Protein AF-A0A1I6QKZ9-F1 (afdb_monomer_lite)

pLDDT: mean 83.64, std 17.46, range [46.62, 98.5]

Foldseek 3Di:
DVVLLVQQQQSDFDDPVQVVVVVVCCPDPVVVPPDPDDDDPGNCNVVSVVVVVVVVVVPDDDD

Sequence (63 aa):
MKVMLVNTPLGREGDSSEIASAVSFLCSSDASYITGTDLLVDGGTTANMSRIERGSMFVSFST

Secondary structure (DSSP, 8-state):
-HHHHHT-TT-SPPPHHHHHHHHHHHTSGGGTT--S-----STTHHHHHHHHHHHTTS-----

Structure (mmCIF, N/CA/C/O backbone):
data_AF-A0A1I6QKZ9-F1
#
_entry.id   AF-A0A1I6QKZ9-F1
#
loop_
_atom_site.group_PDB
_atom_site.id
_atom_site.type_symbol
_atom_site.label_atom_id
_atom_site.label_alt_id
_atom_site.label_comp_id
_atom_site.label_asym_id
_atom_site.label_entity_id
_atom_site.label_seq_id
_atom_site.pdbx_PDB_ins_code
_atom_site.Cartn_x
_atom_site.Cartn_y
_atom_site.Cartn_z
_atom_site.occupancy
_atom_site.B_iso_or_equiv
_atom_site.auth_seq_id
_atom_site.auth_comp_id
_atom_site.auth_asym_id
_atom_site.auth_atom_id
_atom_site.pdbx_PDB_model_num
ATOM 1 N N . MET A 1 1 ? 0.141 10.707 -20.137 1.00 58.34 1 MET A N 1
ATOM 2 C CA . MET A 1 1 ? 0.518 9.660 -19.156 1.00 58.34 1 MET A CA 1
ATOM 3 C C . MET A 1 1 ? 1.577 8.655 -19.627 1.00 58.34 1 MET A C 1
ATOM 5 O O . MET A 1 1 ? 2.164 8.003 -18.779 1.00 58.34 1 MET A O 1
ATOM 9 N N . LYS A 1 2 ? 1.912 8.556 -20.926 1.00 59.22 2 LYS A N 1
ATOM 10 C CA . LYS A 1 2 ? 2.849 7.540 -21.459 1.00 59.22 2 LYS A CA 1
ATOM 11 C C . LYS A 1 2 ? 4.284 7.597 -20.891 1.00 59.22 2 LYS A C 1
ATOM 13 O O . LYS A 1 2 ? 4.933 6.566 -20.805 1.00 59.22 2 LYS A O 1
ATOM 18 N N . VAL A 1 3 ? 4.758 8.778 -20.478 1.00 59.22 3 VAL A N 1
ATOM 19 C CA . VAL A 1 3 ? 6.115 8.974 -19.922 1.00 59.22 3 VAL A CA 1
ATOM 20 C C . VAL A 1 3 ? 6.284 8.330 -18.540 1.00 59.22 3 VAL A C 1
ATOM 22 O O . VAL A 1 3 ? 7.368 7.843 -18.236 1.00 59.22 3 VAL A O 1
ATOM 25 N N . MET A 1 4 ? 5.228 8.280 -17.716 1.00 63.34 4 MET A N 1
ATOM 26 C CA . MET A 1 4 ? 5.325 7.649 -16.393 1.00 63.34 4 MET A CA 1
ATOM 27 C C . MET A 1 4 ? 5.423 6.126 -16.506 1.00 63.34 4 MET A C 1
ATOM 29 O O . MET A 1 4 ? 6.285 5.537 -15.870 1.00 63.34 4 MET A O 1
ATOM 33 N N . LEU A 1 5 ? 4.654 5.515 -17.413 1.00 74.06 5 LEU A N 1
ATOM 34 C CA . LEU A 1 5 ? 4.671 4.066 -17.639 1.00 74.06 5 LEU A CA 1
ATOM 35 C C . LEU A 1 5 ? 6.034 3.510 -18.063 1.00 74.06 5 LEU A C 1
ATOM 37 O O . LEU A 1 5 ? 6.409 2.431 -17.624 1.00 74.06 5 LEU A O 1
ATOM 41 N N . VAL A 1 6 ? 6.789 4.245 -18.887 1.00 78.75 6 VAL A N 1
ATOM 42 C CA . VAL A 1 6 ? 8.144 3.835 -19.313 1.00 78.75 6 VAL A CA 1
ATOM 43 C C . VAL A 1 6 ? 9.097 3.716 -18.120 1.00 78.75 6 VAL A C 1
ATOM 45 O O . VAL A 1 6 ? 10.028 2.916 -18.145 1.00 78.75 6 VAL A O 1
ATOM 48 N N . ASN A 1 7 ? 8.848 4.494 -17.068 1.00 80.75 7 ASN A N 1
ATOM 49 C CA . ASN A 1 7 ? 9.683 4.542 -15.877 1.00 80.75 7 ASN A CA 1
ATOM 50 C C . ASN A 1 7 ? 9.082 3.780 -14.689 1.00 80.75 7 ASN A C 1
ATOM 52 O O . ASN A 1 7 ? 9.702 3.764 -13.628 1.00 80.75 7 ASN A O 1
ATOM 56 N N . THR A 1 8 ? 7.929 3.129 -14.853 1.00 89.94 8 THR A N 1
ATOM 57 C CA . THR A 1 8 ? 7.350 2.210 -13.869 1.00 89.94 8 THR A CA 1
ATOM 58 C C . THR A 1 8 ? 7.903 0.805 -14.123 1.00 89.94 8 THR A C 1
ATOM 60 O O . THR A 1 8 ? 7.580 0.219 -15.155 1.00 89.94 8 THR A O 1
ATOM 63 N N . PRO A 1 9 ? 8.701 0.214 -13.215 1.00 92.12 9 PRO A N 1
ATOM 64 C CA . PRO A 1 9 ? 9.252 -1.134 -13.392 1.00 92.12 9 PRO A CA 1
ATOM 65 C C . PRO A 1 9 ? 8.219 -2.225 -13.690 1.00 92.12 9 PRO A C 1
ATOM 67 O O . PRO A 1 9 ? 8.498 -3.127 -14.475 1.00 92.12 9 PRO A O 1
A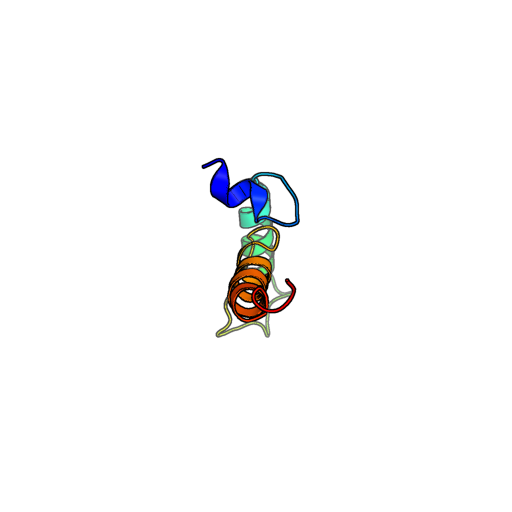TOM 70 N N . LEU A 1 10 ? 7.018 -2.138 -13.110 1.00 92.38 10 LEU A N 1
ATOM 71 C CA . LEU A 1 10 ? 5.932 -3.077 -13.418 1.00 92.38 10 LEU A CA 1
ATOM 72 C C . LEU A 1 10 ? 5.361 -2.929 -14.841 1.00 92.38 10 LEU A C 1
ATOM 74 O O . LEU A 1 10 ? 4.608 -3.796 -15.277 1.00 92.38 10 LEU A O 1
ATOM 78 N N . GLY A 1 11 ? 5.685 -1.854 -15.568 1.00 90.88 11 GLY A N 1
ATOM 79 C CA . GLY A 1 11 ? 5.319 -1.658 -16.975 1.00 90.88 11 GLY A CA 1
ATOM 80 C C . GLY A 1 11 ? 3.820 -1.501 -17.249 1.00 90.88 11 GLY A C 1
ATOM 81 O O . GLY A 1 11 ? 3.402 -1.537 -18.405 1.00 90.88 11 GLY A O 1
ATOM 82 N N . ARG A 1 12 ? 3.005 -1.333 -16.204 1.00 92.31 12 ARG A N 1
ATOM 83 C CA . ARG A 1 12 ? 1.552 -1.167 -16.290 1.00 92.31 12 ARG A CA 1
ATOM 84 C C . ARG A 1 12 ? 1.060 -0.100 -15.326 1.00 92.31 12 ARG A C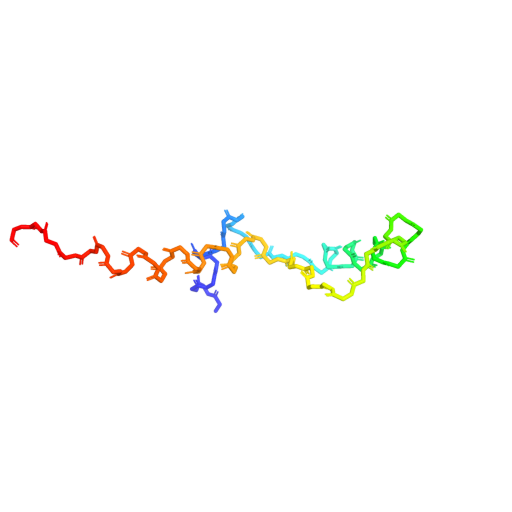 1
ATOM 86 O O . ARG A 1 12 ? 1.746 0.248 -14.367 1.00 92.31 12 ARG A O 1
ATOM 93 N N . GLU A 1 13 ? -0.152 0.379 -15.579 1.00 90.56 13 GLU A N 1
ATOM 94 C CA . GLU A 1 13 ? -0.862 1.221 -14.623 1.00 90.56 13 GLU A CA 1
ATOM 95 C C . GLU A 1 13 ? -1.268 0.378 -13.405 1.00 90.56 13 GLU A C 1
ATOM 97 O O . GLU A 1 13 ? -1.544 -0.825 -13.518 1.00 90.56 13 GLU A O 1
ATOM 102 N N . GLY A 1 14 ? -1.241 1.013 -12.235 1.00 91.12 14 GLY A N 1
ATOM 103 C CA . GLY A 1 14 ? -1.791 0.432 -11.017 1.00 91.12 14 GLY A CA 1
ATOM 104 C C . GLY A 1 14 ? -3.315 0.449 -11.064 1.00 91.12 14 GLY A C 1
ATOM 105 O O . GLY A 1 14 ? -3.911 1.372 -11.623 1.00 91.12 14 GLY A O 1
ATOM 106 N N . ASP A 1 15 ? -3.938 -0.558 -10.468 1.00 95.38 15 ASP A N 1
ATOM 107 C CA . ASP A 1 15 ? -5.386 -0.607 -10.284 1.00 95.38 15 ASP A CA 1
ATOM 108 C C . ASP A 1 15 ? -5.781 -0.028 -8.916 1.00 95.38 15 ASP A C 1
ATOM 110 O O . ASP A 1 15 ? -5.036 -0.117 -7.935 1.00 95.38 15 ASP A O 1
ATOM 114 N N . SER A 1 16 ? -6.975 0.559 -8.819 1.00 96.81 16 SER A N 1
ATOM 115 C CA . SER A 1 16 ? -7.472 1.126 -7.558 1.00 96.81 16 SER A CA 1
ATOM 116 C C . SER A 1 16 ? -7.606 0.074 -6.448 1.00 96.81 16 SER A C 1
ATOM 118 O O . SER A 1 16 ? -7.430 0.398 -5.270 1.00 96.81 16 SER A O 1
ATOM 120 N N . SER A 1 17 ? -7.839 -1.192 -6.805 1.00 97.88 17 SER A N 1
ATOM 121 C CA . SER A 1 17 ? -7.876 -2.315 -5.865 1.00 97.88 17 SER A CA 1
ATOM 122 C C . SER A 1 17 ? -6.530 -2.588 -5.186 1.00 97.88 17 SER A C 1
ATOM 124 O O . SER A 1 17 ? -6.510 -3.042 -4.039 1.00 97.88 17 SER A O 1
ATOM 126 N N . GLU A 1 18 ? -5.405 -2.263 -5.827 1.00 97.06 18 GLU A N 1
ATOM 127 C CA . GLU A 1 18 ? -4.070 -2.426 -5.237 1.00 97.06 18 GLU A CA 1
ATOM 128 C C . GLU A 1 18 ? -3.844 -1.405 -4.116 1.00 97.06 18 GLU A C 1
ATOM 130 O O . GLU A 1 18 ? -3.359 -1.756 -3.038 1.00 97.06 18 GLU A O 1
ATOM 135 N N . ILE A 1 19 ? -4.297 -0.163 -4.318 1.00 96.94 19 ILE A N 1
ATOM 136 C CA . ILE A 1 19 ? -4.298 0.871 -3.274 1.00 96.94 19 ILE A CA 1
ATOM 137 C C . ILE A 1 19 ? -5.245 0.480 -2.138 1.00 96.94 19 ILE A C 1
ATOM 139 O O . ILE A 1 19 ? -4.867 0.548 -0.969 1.00 96.94 19 ILE A O 1
ATOM 143 N N . ALA A 1 20 ? -6.460 0.025 -2.462 1.00 98.12 20 ALA A N 1
ATOM 144 C CA . ALA A 1 20 ? -7.435 -0.402 -1.460 1.00 98.12 20 ALA A CA 1
ATOM 145 C C . ALA A 1 20 ? -6.906 -1.558 -0.597 1.00 98.12 20 ALA A C 1
ATOM 147 O O . ALA A 1 20 ? -7.106 -1.563 0.615 1.00 98.12 20 ALA A O 1
ATOM 148 N N . SER A 1 21 ? -6.179 -2.500 -1.200 1.00 98.38 21 SER A N 1
ATOM 149 C CA . SER A 1 21 ? -5.552 -3.615 -0.485 1.00 98.38 21 SER A CA 1
ATOM 150 C C . SER A 1 21 ? -4.452 -3.136 0.467 1.00 98.38 21 SER A C 1
ATOM 152 O O . SER A 1 21 ? -4.408 -3.574 1.616 1.00 98.38 21 SER A O 1
ATOM 154 N N . ALA A 1 22 ? -3.607 -2.193 0.037 1.00 98.06 22 ALA A N 1
ATOM 155 C CA . ALA A 1 22 ? -2.581 -1.601 0.897 1.00 98.06 22 ALA A CA 1
ATOM 156 C C . ALA A 1 22 ? -3.189 -0.830 2.081 1.00 98.06 22 ALA A C 1
ATOM 158 O O . ALA A 1 22 ? -2.740 -0.980 3.216 1.00 98.06 22 ALA A O 1
ATOM 159 N N . VAL A 1 23 ? -4.256 -0.061 1.841 1.00 98.06 23 VAL A N 1
ATOM 160 C CA . VAL A 1 23 ? -5.009 0.622 2.906 1.00 98.06 23 VAL A CA 1
ATOM 161 C C . VAL A 1 23 ? -5.646 -0.393 3.854 1.00 98.06 23 VAL A C 1
ATOM 163 O O . VAL A 1 23 ? -5.527 -0.251 5.068 1.00 98.06 23 VAL A O 1
ATOM 166 N N . SER A 1 24 ? -6.268 -1.449 3.323 1.00 98.44 24 SER A N 1
ATOM 167 C CA . SER A 1 24 ? -6.859 -2.516 4.136 1.00 98.44 24 SER A CA 1
ATOM 168 C C . SER A 1 24 ? -5.823 -3.181 5.041 1.00 98.44 24 SER A C 1
ATOM 170 O O . SER A 1 24 ? -6.133 -3.474 6.193 1.00 98.44 24 SER A O 1
ATOM 172 N N . PHE A 1 25 ? -4.601 -3.399 4.549 1.00 98.38 25 PHE A N 1
ATOM 173 C CA . PHE A 1 25 ? -3.494 -3.897 5.362 1.00 98.38 25 PHE A CA 1
ATOM 174 C C . PHE A 1 25 ? -3.126 -2.910 6.477 1.00 98.38 25 PHE A C 1
ATOM 176 O O . PHE A 1 25 ? -3.075 -3.308 7.640 1.00 98.38 25 PHE A O 1
ATOM 183 N N . LEU A 1 26 ? -2.944 -1.624 6.157 1.00 98.19 26 LEU A N 1
ATOM 184 C CA . LEU A 1 26 ? -2.591 -0.596 7.145 1.00 98.19 26 LEU A CA 1
ATOM 185 C C . LEU A 1 26 ? -3.667 -0.387 8.224 1.00 98.19 26 LEU A C 1
ATOM 187 O O . LEU A 1 26 ? -3.341 -0.016 9.347 1.00 98.19 26 LEU A O 1
ATOM 191 N N . CYS A 1 27 ? -4.937 -0.644 7.912 1.00 98.06 27 CYS A N 1
ATOM 192 C CA . CYS A 1 27 ? -6.034 -0.590 8.883 1.00 98.06 27 CYS A CA 1
ATOM 193 C C . CYS A 1 27 ? -6.217 -1.887 9.691 1.00 98.06 27 CYS A C 1
ATOM 195 O O . CYS A 1 27 ? -7.059 -1.928 10.590 1.00 98.06 27 CYS A O 1
ATOM 197 N N . SER A 1 28 ? -5.482 -2.951 9.369 1.00 98.50 28 SER A N 1
ATOM 198 C CA . SER A 1 28 ? -5.593 -4.248 10.040 1.00 98.50 28 SER A CA 1
ATOM 199 C C . SER A 1 28 ? -4.691 -4.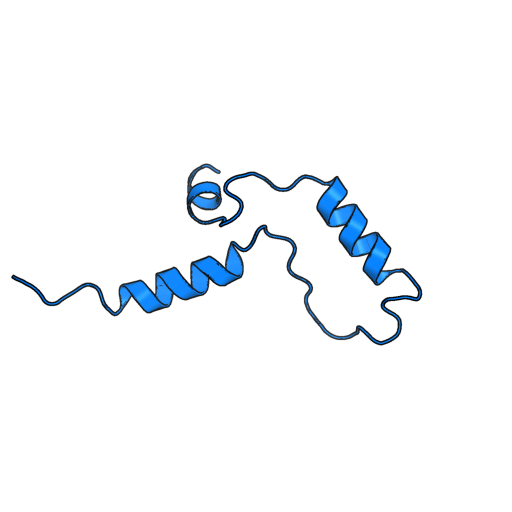352 11.277 1.00 98.50 28 SER A C 1
ATOM 201 O O . SER A 1 28 ? -3.785 -3.545 11.489 1.00 98.50 28 SER A O 1
ATOM 203 N N . SER A 1 29 ? -4.896 -5.399 12.082 1.00 98.31 29 SER A N 1
ATOM 204 C CA . SER A 1 29 ? -4.017 -5.737 13.213 1.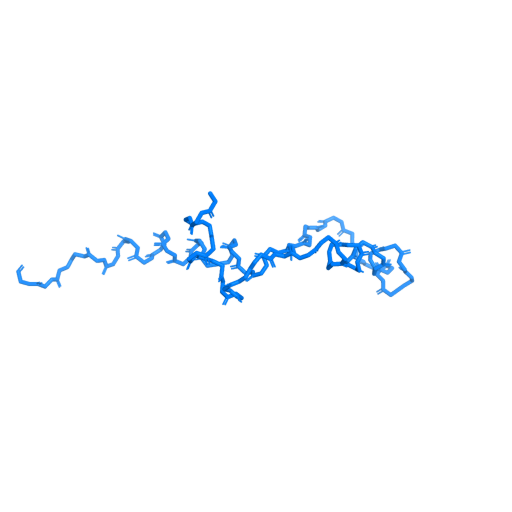00 98.31 29 SER A CA 1
ATOM 205 C C . SER A 1 29 ? -2.577 -6.044 12.798 1.00 98.31 29 SER A C 1
ATOM 207 O O . SER A 1 29 ? -1.655 -5.876 13.601 1.00 98.31 29 SER A O 1
ATOM 209 N N . ASP A 1 30 ? -2.372 -6.468 11.552 1.00 98.44 30 ASP A N 1
ATOM 210 C CA . ASP A 1 30 ? -1.066 -6.894 11.047 1.00 98.44 30 ASP A CA 1
ATOM 211 C C . ASP A 1 30 ? -0.111 -5.704 10.878 1.00 98.44 30 ASP A C 1
ATOM 213 O O . ASP A 1 30 ? 1.107 -5.865 10.929 1.00 98.44 30 ASP A O 1
ATOM 217 N N . ALA A 1 31 ? -0.656 -4.490 10.767 1.00 98.38 31 ALA A N 1
ATOM 218 C CA . ALA A 1 31 ? 0.093 -3.240 10.717 1.00 98.38 31 ALA A CA 1
ATOM 219 C C . ALA A 1 31 ? 0.208 -2.540 12.087 1.00 98.38 31 ALA A C 1
ATOM 221 O O . ALA A 1 31 ? 0.587 -1.374 12.147 1.00 98.38 31 ALA A O 1
ATOM 222 N N . SER A 1 32 ? -0.079 -3.225 13.203 1.00 98.44 32 SER A N 1
ATOM 223 C CA . SER A 1 32 ? -0.178 -2.615 14.548 1.00 98.44 32 SER A CA 1
ATOM 224 C C . SER A 1 32 ? 1.067 -1.868 15.047 1.00 98.44 32 SER A C 1
ATOM 226 O O . SER A 1 32 ? 0.957 -1.041 15.951 1.00 98.44 32 SER A O 1
ATOM 228 N N . TYR A 1 33 ? 2.241 -2.126 14.468 1.00 98.00 33 TYR A N 1
ATOM 229 C CA . TYR A 1 33 ? 3.489 -1.431 14.799 1.00 98.00 33 TYR A CA 1
ATOM 230 C C . TYR A 1 33 ? 4.004 -0.514 13.677 1.00 98.00 33 TYR A C 1
ATOM 232 O O . TYR A 1 33 ? 5.095 0.044 13.770 1.00 98.00 33 TYR A O 1
ATOM 240 N N . ILE A 1 34 ? 3.233 -0.354 12.601 1.00 97.75 34 ILE A N 1
ATOM 241 C CA . ILE A 1 34 ? 3.581 0.487 11.457 1.00 97.75 34 ILE A CA 1
ATOM 242 C C . ILE A 1 34 ? 2.946 1.861 11.668 1.00 97.75 34 ILE A C 1
ATOM 244 O O . ILE A 1 34 ? 1.730 2.020 11.634 1.00 97.75 34 ILE A O 1
ATOM 248 N N . THR A 1 35 ? 3.780 2.872 11.895 1.00 97.19 35 THR A N 1
ATOM 249 C CA . THR A 1 35 ? 3.351 4.267 12.053 1.00 97.19 35 THR A CA 1
ATOM 250 C C . THR A 1 35 ? 4.457 5.222 11.608 1.00 97.19 35 THR A C 1
ATOM 252 O O . THR A 1 35 ? 5.627 4.844 11.577 1.00 97.19 35 THR A O 1
ATOM 255 N N . GLY A 1 36 ? 4.090 6.457 11.248 1.00 97.25 36 GLY A N 1
ATOM 256 C CA . GLY A 1 36 ? 5.042 7.510 10.873 1.00 97.25 36 GLY A CA 1
ATOM 257 C C . GLY A 1 36 ? 5.859 7.209 9.612 1.00 97.25 36 GLY A C 1
ATOM 258 O O . GLY A 1 36 ? 6.997 7.658 9.508 1.00 97.25 36 GLY A O 1
ATOM 259 N N . THR A 1 37 ? 5.312 6.423 8.683 1.00 97.06 37 THR A N 1
ATOM 260 C CA . THR A 1 37 ? 6.009 5.995 7.466 1.00 97.06 37 THR A CA 1
ATOM 261 C C . THR A 1 37 ? 5.134 6.153 6.228 1.00 97.06 37 THR A C 1
ATOM 263 O O . THR A 1 37 ? 3.913 6.006 6.306 1.00 97.06 37 THR A O 1
ATOM 266 N N . ASP A 1 38 ? 5.775 6.410 5.089 1.00 95.62 38 ASP A N 1
ATOM 267 C CA . ASP A 1 38 ? 5.135 6.468 3.778 1.00 95.62 38 ASP A CA 1
ATOM 268 C C . ASP A 1 38 ? 5.232 5.100 3.087 1.00 95.62 38 ASP A C 1
ATOM 270 O O . ASP A 1 38 ? 6.323 4.631 2.750 1.00 95.62 38 ASP A O 1
ATOM 274 N N . LEU A 1 39 ? 4.086 4.458 2.839 1.00 95.81 39 LEU A N 1
ATOM 275 C CA . LEU A 1 39 ? 4.009 3.220 2.060 1.00 95.81 39 LEU A CA 1
ATOM 276 C C . LEU A 1 39 ? 3.741 3.544 0.585 1.00 95.81 39 LEU A C 1
ATOM 278 O O . LEU A 1 39 ? 2.615 3.856 0.201 1.00 95.81 39 LEU A O 1
ATOM 282 N N . LEU A 1 40 ? 4.776 3.454 -0.252 1.00 95.56 40 LEU A N 1
ATOM 283 C CA . LEU A 1 40 ? 4.648 3.691 -1.691 1.00 95.56 40 LEU A CA 1
ATOM 284 C C . LEU A 1 40 ? 4.016 2.487 -2.403 1.00 95.56 40 LEU A C 1
ATOM 286 O O . LEU A 1 40 ? 4.517 1.367 -2.317 1.00 95.56 40 LEU A O 1
ATOM 290 N N . VAL A 1 41 ? 2.948 2.744 -3.162 1.00 95.88 41 VAL A N 1
ATOM 291 C CA . VAL A 1 41 ? 2.235 1.751 -3.985 1.00 95.88 41 VAL A CA 1
ATOM 292 C C . VAL A 1 41 ? 2.171 2.259 -5.429 1.00 95.88 41 VAL A C 1
ATOM 294 O O . VAL A 1 41 ? 1.131 2.678 -5.925 1.00 95.88 41 VAL A O 1
ATOM 297 N N . ASP A 1 42 ? 3.327 2.307 -6.090 1.00 92.56 42 ASP A N 1
ATOM 298 C CA . ASP A 1 42 ? 3.518 3.026 -7.363 1.00 92.56 42 ASP A CA 1
ATOM 299 C C . ASP A 1 42 ? 4.173 2.174 -8.467 1.00 92.56 42 ASP A C 1
ATOM 301 O O . ASP A 1 42 ? 4.727 2.697 -9.442 1.00 92.56 42 ASP A O 1
ATOM 305 N N . GLY A 1 43 ? 4.183 0.853 -8.281 1.00 92.62 43 GLY A N 1
ATOM 306 C CA . GLY A 1 43 ? 4.826 -0.097 -9.189 1.00 92.62 43 GLY A CA 1
ATOM 307 C C . GLY A 1 43 ? 6.344 0.060 -9.316 1.00 92.62 43 GLY A C 1
ATOM 308 O O . GLY A 1 43 ? 6.920 -0.455 -10.276 1.00 92.62 43 GLY A O 1
ATOM 309 N N . GLY A 1 44 ? 6.991 0.763 -8.378 1.00 92.81 44 GLY A N 1
ATOM 310 C CA . GLY A 1 44 ? 8.436 0.993 -8.324 1.00 92.81 44 GLY A CA 1
ATOM 311 C C . GLY A 1 44 ? 8.899 2.281 -9.008 1.00 92.81 44 GLY A C 1
ATOM 312 O O .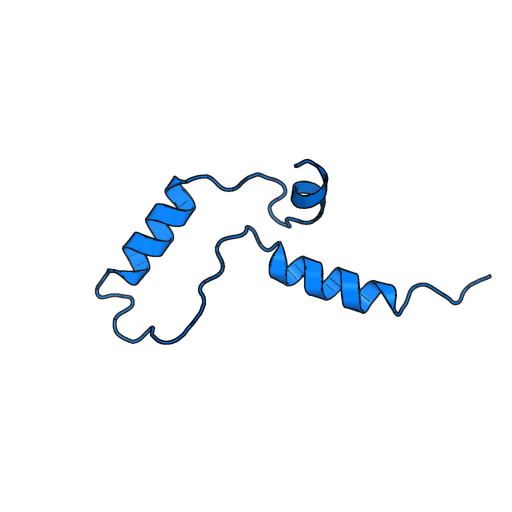 GLY A 1 44 ? 10.102 2.470 -9.202 1.00 92.81 44 GLY A O 1
ATOM 313 N N . THR A 1 45 ? 7.973 3.157 -9.400 1.00 91.50 45 THR A N 1
ATOM 314 C CA . THR A 1 45 ? 8.274 4.375 -10.169 1.00 91.50 45 THR A CA 1
ATOM 315 C C . THR A 1 45 ? 9.215 5.312 -9.408 1.00 91.50 45 THR A C 1
ATOM 317 O O . THR A 1 45 ? 10.219 5.756 -9.964 1.00 91.50 45 THR A O 1
ATOM 320 N N . THR A 1 46 ? 8.959 5.562 -8.123 1.00 90.19 46 THR A N 1
ATOM 321 C CA . THR A 1 46 ? 9.778 6.451 -7.281 1.00 90.19 46 THR A CA 1
ATOM 322 C C . THR A 1 46 ? 11.194 5.909 -7.104 1.00 90.19 46 THR A C 1
ATOM 324 O O . THR A 1 46 ? 12.181 6.633 -7.265 1.00 90.19 46 THR A O 1
ATOM 327 N N . ALA A 1 47 ? 11.317 4.604 -6.847 1.00 89.50 47 ALA A N 1
ATOM 328 C CA . ALA A 1 47 ? 12.615 3.950 -6.725 1.00 89.50 47 ALA A CA 1
ATOM 329 C C . ALA A 1 47 ? 13.410 4.035 -8.038 1.00 89.50 47 ALA A C 1
ATOM 3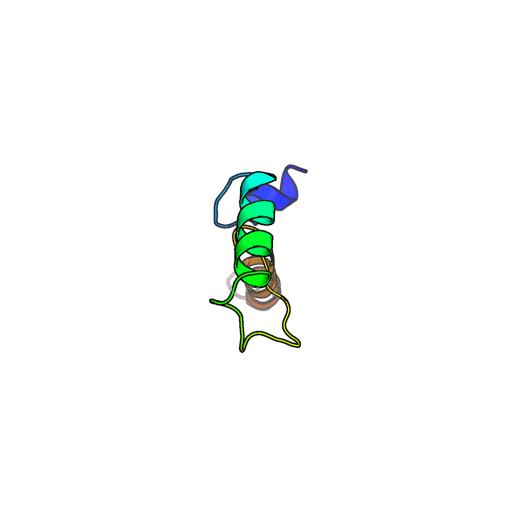31 O O . ALA A 1 47 ? 14.604 4.346 -8.021 1.00 89.50 47 ALA A O 1
ATOM 332 N N . ASN A 1 48 ? 12.749 3.824 -9.180 1.00 89.12 48 ASN A N 1
ATOM 333 C CA . ASN A 1 48 ? 13.385 3.908 -10.490 1.00 89.12 48 ASN A CA 1
ATOM 334 C C . ASN A 1 48 ? 13.775 5.347 -10.871 1.00 89.12 48 ASN A C 1
ATOM 336 O O . ASN A 1 48 ? 14.858 5.559 -11.415 1.00 89.12 48 ASN A O 1
ATOM 340 N N . MET A 1 49 ? 12.965 6.348 -10.516 1.00 81.38 49 MET A N 1
ATOM 341 C CA . MET A 1 49 ? 13.280 7.758 -10.779 1.00 81.38 49 MET A CA 1
ATOM 342 C C . MET A 1 49 ? 14.603 8.171 -10.125 1.00 81.38 49 MET A C 1
ATOM 344 O O . MET A 1 49 ? 15.491 8.702 -10.791 1.00 81.38 49 MET A O 1
ATOM 348 N N . SER A 1 50 ? 14.808 7.791 -8.859 1.00 75.38 50 SER A N 1
ATOM 349 C CA . SER A 1 50 ? 16.070 8.049 -8.148 1.00 75.38 50 SER A CA 1
ATOM 350 C C . SER A 1 50 ? 17.293 7.400 -8.819 1.00 75.38 50 SER A C 1
ATOM 352 O O . SER A 1 50 ? 18.437 7.815 -8.616 1.00 75.38 50 SER A O 1
ATOM 354 N N . ARG A 1 51 ? 17.094 6.332 -9.602 1.00 73.06 51 ARG A N 1
ATOM 355 C CA . ARG A 1 51 ? 18.157 5.679 -10.376 1.00 73.06 51 ARG A CA 1
ATOM 356 C C . ARG A 1 51 ? 18.429 6.412 -11.688 1.00 73.06 51 ARG A C 1
ATOM 358 O O . ARG A 1 51 ? 19.595 6.510 -12.061 1.00 73.06 51 ARG A O 1
ATOM 365 N N . ILE A 1 52 ? 17.409 6.958 -12.346 1.00 69.06 52 ILE A N 1
ATOM 366 C CA . ILE A 1 52 ? 17.567 7.779 -13.556 1.00 69.06 52 ILE A CA 1
ATOM 367 C C . ILE A 1 52 ? 18.335 9.067 -13.232 1.00 69.06 52 ILE A C 1
ATOM 369 O O . ILE A 1 52 ? 19.289 9.403 -13.934 1.00 69.06 52 ILE A O 1
ATOM 373 N N . GLU A 1 53 ? 18.005 9.739 -12.127 1.00 65.25 53 GLU A N 1
ATOM 374 C CA . GLU A 1 53 ? 18.694 10.965 -11.691 1.00 65.25 53 GLU A CA 1
ATOM 375 C C . GLU A 1 53 ? 20.179 10.718 -11.383 1.00 65.25 53 GLU A C 1
ATOM 377 O O . GLU A 1 53 ? 21.044 11.481 -11.810 1.00 65.25 53 GLU A O 1
ATOM 382 N N . ARG A 1 54 ? 20.503 9.599 -10.721 1.00 60.62 54 ARG A N 1
ATOM 383 C CA . ARG A 1 54 ? 21.895 9.204 -10.435 1.00 60.62 54 ARG A CA 1
ATOM 384 C C . ARG A 1 54 ? 22.649 8.700 -11.667 1.00 60.62 54 ARG A C 1
ATOM 386 O O . ARG A 1 54 ? 23.850 8.923 -11.780 1.00 60.62 54 ARG A O 1
ATOM 393 N N . GLY A 1 55 ? 21.962 8.039 -12.598 1.00 55.53 55 GLY A N 1
ATOM 394 C CA . GLY A 1 55 ? 22.537 7.581 -13.865 1.00 55.53 55 GLY A CA 1
ATOM 395 C C . GLY A 1 55 ? 22.840 8.725 -14.834 1.00 55.53 55 GLY A C 1
ATOM 396 O O . GLY A 1 55 ? 23.813 8.644 -15.577 1.00 55.53 55 GLY A O 1
ATOM 397 N N . SER A 1 56 ? 22.085 9.825 -14.767 1.00 54.47 56 SER A N 1
ATOM 398 C CA . SER A 1 56 ? 22.290 11.024 -15.598 1.00 54.47 56 SER A CA 1
ATOM 399 C C . SER A 1 56 ? 23.611 11.754 -15.307 1.00 54.47 56 SER A C 1
ATOM 401 O O . SER A 1 56 ? 24.081 12.519 -16.143 1.00 54.47 56 SER A O 1
ATOM 403 N N . MET A 1 57 ? 24.255 11.485 -14.163 1.00 50.56 57 MET A N 1
ATOM 404 C CA . MET A 1 57 ? 25.585 12.013 -13.825 1.00 50.56 57 MET A CA 1
ATOM 405 C C . MET A 1 57 ? 26.739 11.170 -14.404 1.00 50.56 57 MET A C 1
ATOM 407 O O . MET A 1 57 ? 27.889 11.595 -14.359 1.00 50.56 57 MET A O 1
ATOM 411 N N . PHE A 1 58 ? 26.450 9.986 -14.959 1.00 48.44 58 PHE A N 1
ATOM 412 C CA . PHE A 1 58 ? 27.448 9.030 -15.461 1.00 48.44 58 PHE A CA 1
ATOM 413 C C . PHE A 1 58 ? 27.353 8.760 -16.971 1.00 48.44 58 PHE A C 1
ATOM 415 O O . PHE A 1 58 ? 27.942 7.799 -17.464 1.00 48.44 58 PHE A O 1
ATOM 422 N N . VAL A 1 59 ? 26.653 9.615 -17.725 1.00 54.69 59 VAL A N 1
ATOM 423 C CA . VAL A 1 59 ? 26.619 9.549 -19.196 1.00 54.69 59 VAL A CA 1
ATOM 424 C C . VAL A 1 59 ? 27.277 10.788 -19.803 1.00 54.69 59 VAL A C 1
ATOM 426 O O . VAL A 1 59 ? 26.634 11.621 -20.427 1.00 54.69 59 VAL A O 1
ATOM 429 N N . SER A 1 60 ? 28.588 10.917 -19.597 1.00 53.53 60 SER A N 1
ATOM 430 C CA . SER A 1 60 ? 29.494 11.625 -20.508 1.00 53.53 60 SER A CA 1
ATOM 431 C C . SER A 1 60 ? 30.927 11.250 -20.152 1.00 53.53 60 SER A C 1
ATOM 433 O O . SER A 1 60 ? 31.476 11.821 -19.224 1.00 53.53 60 SER A O 1
ATOM 435 N N . PHE A 1 61 ? 31.488 10.259 -20.846 1.00 48.81 61 PHE A N 1
ATOM 436 C CA . PHE A 1 61 ? 32.875 10.208 -21.332 1.00 48.81 61 PHE A CA 1
ATOM 437 C C . PHE A 1 61 ? 33.054 8.887 -22.092 1.00 48.81 61 PHE A C 1
ATOM 439 O O . PHE A 1 61 ? 33.474 7.879 -21.528 1.00 48.81 61 PHE A O 1
ATOM 446 N N . SER A 1 62 ? 32.723 8.881 -23.384 1.00 48.41 62 SER A N 1
ATOM 447 C CA . SER A 1 62 ? 33.481 8.086 -24.354 1.00 48.41 62 SER A CA 1
ATOM 448 C C . SER A 1 62 ? 33.170 8.521 -25.785 1.00 48.41 62 SER A C 1
ATOM 450 O O . SER A 1 62 ? 32.030 8.404 -26.235 1.00 48.41 62 SER A O 1
ATOM 452 N N . THR A 1 63 ? 34.246 8.906 -26.476 1.00 46.62 63 THR A N 1
ATOM 453 C CA . THR A 1 63 ? 34.391 9.439 -27.846 1.00 46.62 63 THR A CA 1
ATOM 454 C C . THR A 1 63 ? 34.153 10.933 -28.008 1.00 46.62 63 THR A C 1
ATOM 456 O O . THR A 1 63 ? 32.993 11.380 -27.911 1.00 46.62 63 THR A O 1
#

Radius of gyration: 16.46 Å; chains: 1; bounding box: 42×19×43 Å